Protein AF-A0A7S1C7D0-F1 (afdb_monomer_lite)

Organism: NCBI:txid1486930

Radius of gyration: 30.58 Å; chains: 1; bounding box: 69×60×84 Å

Foldseek 3Di:
DPPDQDPVNVVVVCPDPLNDDDPDDDPVVVVVCVVPRDDDDDDDPVNVVVVVVVVCVVVPCPPVNVVVVVVVVVVLLVVLVVVLVVVLVVLVPDPPDDPVVSVVSSVVSNVVSDDDDQDDAAEDEDPDDPPPPCPPPVCVVVHNYDYAYPVNVVVVVVVVVVVCVVVVVPPDDDDDPDDD

Structure (mmCIF, N/CA/C/O backbone):
data_AF-A0A7S1C7D0-F1
#
_entry.id   AF-A0A7S1C7D0-F1
#
loop_
_atom_site.group_PDB
_atom_site.id
_atom_site.type_symbol
_atom_site.label_atom_id
_atom_site.label_alt_id
_atom_site.label_comp_id
_atom_site.label_asym_id
_atom_site.label_entity_id
_atom_site.label_seq_id
_atom_site.pdbx_PDB_ins_code
_atom_site.Cartn_x
_atom_site.Cartn_y
_atom_site.Cartn_z
_atom_site.occupancy
_atom_site.B_iso_or_equiv
_atom_site.auth_seq_id
_atom_site.auth_comp_id
_atom_site.auth_asym_id
_atom_site.auth_atom_id
_atom_site.pdbx_PDB_model_num
ATOM 1 N N . MET A 1 1 ? 15.103 3.453 -19.744 1.00 50.69 1 MET A N 1
ATOM 2 C CA . MET A 1 1 ? 15.876 2.905 -20.878 1.00 50.69 1 MET A CA 1
ATOM 3 C C . MET A 1 1 ? 17.306 2.748 -20.410 1.00 50.69 1 MET A C 1
ATOM 5 O O . MET A 1 1 ? 17.890 3.733 -19.964 1.00 50.69 1 MET A O 1
ATOM 9 N N . LYS A 1 2 ? 17.837 1.519 -20.418 1.00 56.44 2 LYS A N 1
ATOM 10 C CA . LYS A 1 2 ? 19.250 1.264 -20.110 1.00 56.44 2 LYS A CA 1
ATOM 11 C C . LYS A 1 2 ? 20.093 2.167 -21.012 1.00 56.44 2 LYS A C 1
ATOM 13 O O . LYS A 1 2 ? 19.974 2.086 -22.228 1.00 56.44 2 LYS A O 1
ATOM 18 N N . LYS A 1 3 ? 20.931 3.028 -20.436 1.00 57.62 3 LYS A N 1
ATOM 19 C CA . LYS A 1 3 ? 21.756 4.000 -21.179 1.00 57.62 3 LYS A CA 1
ATOM 20 C C . LYS A 1 3 ? 22.875 3.356 -22.028 1.00 57.62 3 LYS A C 1
ATOM 22 O O . LYS A 1 3 ? 23.773 4.060 -22.467 1.00 57.62 3 LYS A O 1
ATOM 27 N N . HIS A 1 4 ? 22.846 2.037 -22.234 1.00 57.22 4 HIS A N 1
ATOM 28 C CA . HIS A 1 4 ? 23.977 1.255 -22.747 1.00 57.22 4 HIS A CA 1
ATOM 29 C C . HIS A 1 4 ? 23.634 0.298 -23.899 1.00 57.22 4 HIS A C 1
ATOM 31 O O . HIS A 1 4 ? 24.483 -0.499 -24.278 1.00 57.22 4 HIS A O 1
ATOM 37 N N . THR A 1 5 ? 22.430 0.341 -24.475 1.00 68.75 5 THR A N 1
ATOM 38 C CA . THR A 1 5 ? 22.144 -0.446 -25.687 1.00 68.75 5 THR A CA 1
ATOM 39 C C . THR A 1 5 ? 22.441 0.399 -26.918 1.00 68.75 5 THR A C 1
ATOM 41 O O . THR A 1 5 ? 21.743 1.377 -27.184 1.00 68.75 5 THR A O 1
ATOM 44 N N . THR A 1 6 ? 23.497 0.044 -27.647 1.00 86.62 6 THR A N 1
ATOM 45 C CA . THR A 1 6 ? 23.801 0.608 -28.966 1.00 86.62 6 THR A CA 1
ATOM 46 C C . THR A 1 6 ? 22.784 0.107 -29.996 1.00 86.62 6 THR A C 1
ATOM 48 O O . THR A 1 6 ? 22.160 -0.935 -29.797 1.00 86.62 6 THR A O 1
ATOM 51 N N . ALA A 1 7 ? 22.623 0.820 -31.116 1.00 85.44 7 ALA A N 1
ATOM 52 C CA . ALA A 1 7 ? 21.731 0.387 -32.199 1.00 85.44 7 ALA A CA 1
ATOM 53 C C . ALA A 1 7 ? 22.067 -1.034 -32.695 1.00 85.44 7 ALA A C 1
ATOM 55 O O . ALA A 1 7 ? 21.167 -1.843 -32.896 1.00 85.44 7 ALA A O 1
ATOM 56 N N . LYS A 1 8 ? 23.364 -1.370 -32.771 1.00 87.06 8 LYS A N 1
ATOM 57 C CA . LYS A 1 8 ? 23.847 -2.718 -33.107 1.00 87.06 8 LYS A CA 1
ATOM 58 C C . LYS A 1 8 ? 23.373 -3.778 -32.108 1.00 87.06 8 LYS A C 1
ATOM 60 O O . LYS A 1 8 ? 22.844 -4.795 -32.519 1.00 87.06 8 LYS A O 1
ATOM 65 N N . ALA A 1 9 ? 23.448 -3.504 -30.804 1.00 86.44 9 ALA A N 1
ATOM 66 C CA . ALA A 1 9 ? 22.967 -4.442 -29.787 1.00 86.44 9 ALA A CA 1
ATOM 67 C C . ALA A 1 9 ? 21.443 -4.671 -29.848 1.00 86.44 9 ALA A C 1
ATOM 69 O O . ALA A 1 9 ? 20.966 -5.736 -29.465 1.00 86.44 9 ALA A O 1
ATOM 70 N N . LEU A 1 10 ? 20.668 -3.682 -30.313 1.00 85.56 10 LEU A N 1
ATOM 71 C CA . LEU A 1 10 ? 19.232 -3.855 -30.558 1.00 85.56 10 LEU A CA 1
ATOM 72 C C . LEU A 1 10 ? 18.963 -4.711 -31.801 1.00 85.56 10 LEU A C 1
ATOM 74 O O . LEU A 1 10 ? 18.065 -5.547 -31.763 1.00 85.56 10 LEU A O 1
ATOM 78 N N . MET A 1 11 ? 19.748 -4.532 -32.867 1.00 87.56 11 MET A N 1
ATOM 79 C CA . MET A 1 11 ? 19.693 -5.388 -34.056 1.00 87.56 11 MET A CA 1
ATOM 80 C C . MET A 1 11 ? 20.051 -6.835 -33.710 1.00 87.56 11 MET A C 1
ATOM 82 O O . MET A 1 11 ? 19.295 -7.742 -34.034 1.00 87.56 11 MET A O 1
ATOM 86 N N . ASP A 1 12 ? 21.134 -7.058 -32.970 1.00 88.19 12 ASP A N 1
ATOM 87 C CA . ASP A 1 12 ? 21.546 -8.403 -32.557 1.00 88.19 12 ASP A CA 1
ATOM 88 C C . ASP A 1 12 ? 20.468 -9.081 -31.694 1.00 88.19 12 ASP A C 1
ATOM 90 O O . ASP A 1 12 ? 20.170 -10.256 -31.875 1.00 88.19 12 ASP A O 1
ATOM 94 N N . ALA A 1 13 ? 19.807 -8.327 -30.807 1.00 85.38 13 ALA A N 1
ATOM 95 C CA . ALA A 1 13 ? 18.704 -8.835 -29.989 1.00 85.38 13 ALA A CA 1
ATOM 96 C C . ALA A 1 13 ? 17.424 -9.146 -30.789 1.00 85.38 13 ALA A C 1
ATOM 98 O O . ALA A 1 13 ? 16.560 -9.880 -30.294 1.00 85.38 13 ALA A O 1
ATOM 99 N N . SER A 1 14 ? 17.279 -8.585 -31.994 1.00 84.50 14 SER A N 1
ATOM 100 C CA . SER A 1 14 ? 16.152 -8.887 -32.883 1.00 84.50 14 SER A CA 1
ATOM 101 C C . SER A 1 14 ? 16.269 -10.278 -33.512 1.00 84.50 14 SER A C 1
ATOM 103 O O . SER A 1 14 ? 15.247 -10.908 -33.763 1.00 84.50 14 SER A O 1
ATOM 105 N N . TYR A 1 15 ? 17.488 -10.812 -33.648 1.00 86.31 15 TYR A N 1
ATOM 106 C CA . TYR A 1 15 ? 17.719 -12.200 -34.037 1.00 86.31 15 TYR A CA 1
ATOM 107 C C . TYR A 1 15 ? 17.539 -13.116 -32.826 1.00 86.31 15 TYR A C 1
ATOM 109 O O . TYR A 1 15 ? 18.440 -13.311 -32.010 1.00 86.31 15 TYR A O 1
ATOM 117 N N . ASN A 1 16 ? 16.343 -13.673 -32.672 1.00 86.12 16 ASN A N 1
ATOM 118 C CA . ASN A 1 16 ? 16.026 -14.579 -31.579 1.00 86.12 16 ASN A CA 1
ATOM 119 C C . ASN A 1 16 ? 15.033 -15.656 -32.034 1.00 86.12 16 ASN A C 1
ATOM 121 O O . ASN A 1 16 ? 14.407 -15.547 -33.083 1.00 86.12 16 ASN A O 1
ATOM 125 N N . ARG A 1 17 ? 14.861 -16.697 -31.211 1.00 85.56 17 ARG A N 1
ATOM 126 C CA . ARG A 1 17 ? 13.868 -17.762 -31.448 1.00 85.56 17 ARG A CA 1
ATOM 127 C C . ARG A 1 17 ? 12.444 -17.217 -31.636 1.00 85.56 17 ARG A C 1
ATOM 129 O O . ARG A 1 17 ? 11.624 -17.901 -32.226 1.00 85.56 17 ARG A O 1
ATOM 136 N N . TYR A 1 18 ? 12.157 -16.031 -31.103 1.00 83.44 18 TYR A N 1
ATOM 137 C CA . TYR A 1 18 ? 10.842 -15.399 -31.114 1.00 83.44 18 TYR A CA 1
ATOM 138 C C . TYR A 1 18 ? 10.587 -14.493 -32.334 1.00 83.44 18 TYR A C 1
ATOM 140 O O . TYR A 1 18 ? 9.592 -13.776 -32.348 1.00 83.44 18 TYR A O 1
ATOM 148 N N . ALA A 1 19 ? 11.474 -14.499 -33.335 1.00 79.38 19 ALA A N 1
ATOM 149 C CA . ALA A 1 19 ? 11.414 -13.636 -34.513 1.00 79.38 19 ALA A CA 1
ATOM 150 C C . ALA A 1 19 ? 10.832 -14.365 -35.741 1.00 79.38 19 ALA A C 1
ATOM 152 O O . ALA A 1 19 ? 11.512 -14.511 -36.756 1.00 79.38 19 ALA A O 1
ATOM 153 N N . PHE A 1 20 ? 9.587 -14.843 -35.639 1.00 74.25 20 PHE A N 1
ATOM 154 C CA . PHE A 1 20 ? 8.833 -15.370 -36.783 1.00 74.25 20 PHE A CA 1
ATOM 155 C C . PHE A 1 20 ? 8.007 -14.252 -37.430 1.00 74.25 20 PHE A C 1
ATOM 157 O O . PHE A 1 20 ? 7.325 -13.505 -36.732 1.00 74.25 20 PHE A O 1
ATOM 164 N N . ASN A 1 21 ? 8.094 -14.133 -38.757 1.00 71.00 21 ASN A N 1
ATOM 165 C CA . ASN A 1 21 ? 7.403 -13.120 -39.562 1.00 71.00 21 ASN A CA 1
ATOM 166 C C . ASN A 1 21 ? 6.541 -13.802 -40.637 1.00 71.00 21 ASN A C 1
ATOM 168 O O . ASN A 1 21 ? 6.628 -13.451 -41.812 1.00 71.00 21 ASN A O 1
ATOM 172 N N . ASP A 1 22 ? 5.778 -14.828 -40.257 1.00 81.38 22 ASP A N 1
ATOM 173 C CA . ASP A 1 22 ? 4.893 -15.499 -41.205 1.00 81.38 22 ASP A CA 1
ATOM 174 C C . ASP A 1 22 ? 3.628 -14.645 -41.418 1.00 81.38 22 ASP A C 1
ATOM 176 O O . ASP A 1 22 ? 2.955 -14.241 -40.465 1.00 81.38 22 ASP A O 1
ATOM 180 N N . ASP A 1 23 ? 3.304 -14.363 -42.680 1.00 80.12 23 ASP A N 1
ATOM 181 C CA . ASP A 1 23 ? 2.126 -13.584 -43.069 1.00 80.12 23 ASP A CA 1
ATOM 182 C C . ASP A 1 23 ? 0.928 -14.507 -43.390 1.00 80.12 23 ASP A C 1
ATOM 184 O O . ASP A 1 23 ? 1.094 -15.643 -43.831 1.00 80.12 23 ASP A O 1
ATOM 188 N N . ASN A 1 24 ? -0.304 -14.006 -43.213 1.00 84.69 24 ASN A N 1
ATOM 189 C CA . ASN A 1 24 ? -1.580 -14.696 -43.511 1.00 84.69 24 ASN A CA 1
ATOM 190 C C . ASN A 1 24 ? -1.955 -15.909 -42.628 1.00 84.69 24 ASN A C 1
ATOM 192 O O . ASN A 1 24 ? -2.527 -16.887 -43.113 1.00 84.69 24 ASN A O 1
ATOM 196 N N . LEU A 1 25 ? -1.716 -15.838 -41.315 1.00 87.31 25 LEU A N 1
ATOM 197 C CA . LEU A 1 25 ? -2.145 -16.883 -40.377 1.00 87.31 25 LEU A CA 1
ATOM 198 C C . LEU A 1 25 ? -3.564 -16.650 -39.837 1.00 87.31 25 LEU A C 1
ATOM 200 O O . LEU A 1 25 ? -3.995 -15.503 -39.677 1.00 87.31 25 LEU A O 1
ATOM 204 N N . PRO A 1 26 ? -4.301 -17.722 -39.489 1.00 93.69 26 PRO A N 1
ATOM 205 C CA . PRO A 1 26 ? -5.580 -17.595 -38.807 1.00 93.69 26 PRO A CA 1
ATOM 206 C C . PRO A 1 26 ? -5.459 -16.811 -37.495 1.00 93.69 26 PRO A C 1
ATOM 208 O O . PRO A 1 26 ? -4.545 -17.028 -36.700 1.00 93.69 26 PRO A O 1
ATOM 211 N N . ARG A 1 27 ? -6.447 -15.955 -37.213 1.00 90.06 27 ARG A N 1
ATOM 212 C CA . ARG A 1 27 ? -6.462 -15.104 -36.011 1.00 90.06 27 ARG A CA 1
ATOM 213 C C . ARG A 1 27 ? -6.304 -15.885 -34.702 1.00 90.06 27 ARG A C 1
ATOM 215 O O . ARG A 1 27 ? -5.629 -15.420 -33.793 1.00 90.06 27 ARG A O 1
ATOM 222 N N . TRP A 1 28 ? -6.912 -17.069 -34.608 1.00 92.50 28 TRP A N 1
ATOM 223 C CA . TRP A 1 28 ? -6.816 -17.905 -33.408 1.00 92.50 28 TRP A CA 1
ATOM 224 C C . TRP A 1 28 ? -5.380 -18.379 -33.143 1.00 92.50 28 TRP A C 1
ATOM 226 O O . TRP A 1 28 ? -4.992 -18.492 -31.984 1.00 92.50 28 TRP A O 1
ATOM 236 N N . PHE A 1 29 ? -4.595 -18.613 -34.199 1.00 89.56 29 PHE A N 1
ATOM 237 C CA . PHE A 1 29 ? -3.198 -19.019 -34.095 1.00 89.56 29 PHE A CA 1
ATOM 238 C C . PHE A 1 29 ? -2.325 -17.835 -33.671 1.00 89.56 29 PHE A C 1
ATOM 240 O O . PHE A 1 29 ? -1.534 -17.960 -32.744 1.00 89.56 29 PHE A O 1
ATOM 247 N N . GLN A 1 30 ? -2.545 -16.655 -34.260 1.00 88.81 30 GLN A N 1
ATOM 248 C CA . GLN A 1 30 ? -1.835 -15.430 -33.872 1.00 88.81 30 GLN A CA 1
ATOM 249 C C . GLN A 1 30 ? -2.100 -15.037 -32.410 1.00 88.81 30 GLN A C 1
ATOM 251 O O . GLN A 1 30 ? -1.178 -14.656 -31.691 1.00 88.81 30 GLN A O 1
ATOM 256 N N . ASP A 1 31 ? -3.352 -15.136 -31.950 1.00 89.44 31 ASP A N 1
ATOM 257 C CA . ASP A 1 31 ? -3.718 -14.831 -30.563 1.00 89.44 31 ASP A CA 1
ATOM 258 C C . ASP A 1 31 ? -3.047 -15.798 -29.569 1.00 89.44 31 ASP A C 1
ATOM 260 O O . ASP A 1 31 ? -2.684 -15.391 -28.460 1.00 89.44 31 ASP A O 1
ATOM 264 N N . ASP A 1 32 ? -2.890 -17.070 -29.947 1.00 91.06 32 ASP A N 1
ATOM 265 C CA . ASP A 1 32 ? -2.225 -18.086 -29.128 1.00 91.06 32 ASP A CA 1
ATOM 266 C C . ASP A 1 32 ? -0.698 -17.911 -29.123 1.00 91.06 32 ASP A C 1
ATOM 268 O O . ASP A 1 32 ? -0.065 -17.905 -28.062 1.00 91.06 32 ASP A O 1
ATOM 272 N N . GLU A 1 33 ? -0.113 -17.648 -30.290 1.00 87.75 33 GLU A N 1
ATOM 273 C CA . GLU A 1 33 ? 1.310 -17.365 -30.456 1.00 87.75 33 GLU A CA 1
ATOM 274 C C . GLU A 1 33 ? 1.720 -16.108 -29.675 1.00 87.75 33 GLU A C 1
ATOM 276 O O . GLU A 1 33 ? 2.662 -16.145 -28.883 1.00 87.75 33 GLU A O 1
ATOM 281 N N . GLN A 1 34 ? 0.958 -15.013 -29.761 1.00 86.75 34 GLN A N 1
ATOM 282 C CA . GLN A 1 34 ? 1.251 -13.786 -29.009 1.00 86.75 34 GLN A CA 1
ATOM 283 C C . GLN A 1 34 ? 1.248 -13.981 -27.487 1.00 86.75 34 GLN A C 1
ATOM 285 O O . GLN A 1 34 ? 1.896 -13.216 -26.767 1.00 86.75 34 GLN A O 1
ATOM 290 N N . ARG A 1 35 ? 0.514 -14.963 -26.957 1.00 88.50 35 ARG A N 1
ATOM 291 C CA . ARG A 1 35 ? 0.477 -15.232 -25.511 1.00 88.50 35 ARG A CA 1
ATOM 292 C C . ARG A 1 35 ? 1.691 -16.024 -25.052 1.00 88.50 35 ARG A C 1
ATOM 294 O O . ARG A 1 35 ? 2.262 -15.699 -24.010 1.00 88.50 35 ARG A O 1
ATOM 301 N N . HIS A 1 36 ? 2.072 -17.041 -25.816 1.00 87.50 36 HIS A N 1
ATOM 302 C CA . HIS A 1 36 ? 3.071 -18.027 -25.403 1.00 87.50 36 HIS A CA 1
ATOM 303 C C . HIS A 1 36 ? 4.472 -17.731 -25.945 1.00 87.50 36 HIS A C 1
ATOM 305 O O . HIS A 1 36 ? 5.469 -18.166 -25.367 1.00 87.50 36 HIS A O 1
ATOM 311 N N . PHE A 1 37 ? 4.569 -16.950 -27.016 1.00 87.19 37 PHE A N 1
ATOM 312 C CA . PHE A 1 37 ? 5.790 -16.765 -27.785 1.00 87.19 37 PHE A CA 1
ATOM 313 C C . PHE A 1 37 ? 6.436 -15.396 -27.538 1.00 87.19 37 PHE A C 1
ATOM 315 O O . PHE A 1 37 ? 6.646 -14.594 -28.443 1.00 87.19 37 PHE A O 1
ATOM 322 N N . ARG A 1 38 ? 6.747 -15.098 -26.265 1.00 85.06 38 ARG A N 1
ATOM 323 C CA . ARG A 1 38 ? 7.382 -13.828 -25.868 1.00 85.06 38 ARG A CA 1
ATOM 324 C C . ARG A 1 38 ? 8.620 -14.045 -24.997 1.00 85.06 38 ARG A C 1
ATOM 326 O O . ARG A 1 38 ? 8.533 -14.744 -23.984 1.00 85.06 38 ARG A O 1
ATOM 333 N N . PRO A 1 39 ? 9.751 -13.382 -25.303 1.00 86.06 39 PRO A N 1
ATOM 334 C CA . PRO A 1 39 ? 10.921 -13.434 -24.440 1.00 86.06 39 PRO A CA 1
ATOM 335 C C . PRO A 1 39 ? 10.640 -12.738 -23.101 1.00 86.06 39 PRO A C 1
ATOM 337 O O . PRO A 1 39 ? 10.127 -11.618 -23.052 1.00 86.06 39 PRO A O 1
ATOM 340 N N . GLN A 1 40 ? 11.020 -13.380 -21.995 1.00 84.12 40 GLN A N 1
ATOM 341 C CA . GLN A 1 40 ? 10.970 -12.775 -20.663 1.00 84.12 40 GLN A CA 1
ATOM 342 C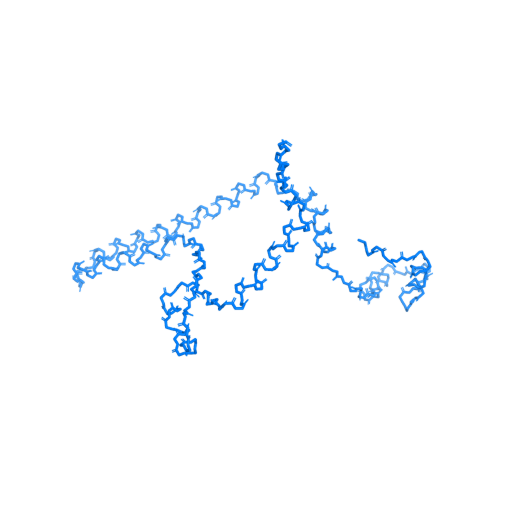 C . GLN A 1 40 ? 12.212 -11.903 -20.449 1.00 84.12 40 GLN A C 1
ATOM 344 O O . GLN A 1 40 ? 13.257 -12.377 -20.005 1.00 84.12 40 GLN A O 1
ATOM 349 N N . LEU A 1 41 ? 12.118 -10.615 -20.785 1.00 83.81 41 LEU A N 1
ATOM 350 C CA . LEU A 1 41 ? 13.227 -9.688 -20.559 1.00 83.81 41 LEU A CA 1
ATOM 351 C C . LEU A 1 41 ? 13.375 -9.354 -19.062 1.00 83.81 41 LEU A C 1
ATOM 353 O O . LEU A 1 41 ? 12.371 -9.137 -18.379 1.00 83.81 41 LEU A O 1
ATOM 357 N N . PRO A 1 42 ? 14.609 -9.236 -18.536 1.00 85.94 42 PRO A N 1
ATOM 358 C CA . PRO A 1 42 ? 14.832 -8.807 -17.161 1.00 85.94 42 PRO A CA 1
ATOM 359 C C . PRO A 1 42 ? 14.414 -7.339 -16.986 1.00 85.94 42 PRO A C 1
ATOM 361 O O . PRO A 1 42 ? 15.049 -6.431 -17.531 1.00 85.94 42 PRO A O 1
ATOM 364 N N . ILE A 1 43 ? 13.353 -7.121 -16.206 1.00 84.62 43 ILE A N 1
ATOM 365 C CA . ILE A 1 43 ? 12.718 -5.814 -15.984 1.00 84.62 43 ILE A CA 1
ATOM 366 C C . ILE A 1 43 ? 13.196 -5.205 -14.664 1.00 84.62 43 ILE A C 1
ATOM 368 O O . ILE A 1 43 ? 13.220 -5.875 -13.628 1.00 84.62 43 ILE A O 1
ATOM 372 N N . THR A 1 44 ? 13.527 -3.914 -14.660 1.00 89.38 44 THR A N 1
ATOM 373 C CA . THR A 1 44 ? 13.871 -3.208 -13.418 1.00 89.38 44 THR A CA 1
ATOM 374 C C . THR A 1 44 ? 12.631 -2.660 -12.707 1.00 89.38 44 THR A C 1
ATOM 376 O O . THR A 1 44 ? 11.602 -2.357 -13.317 1.00 89.38 44 THR A O 1
ATOM 379 N N . LYS A 1 45 ? 12.722 -2.480 -11.381 1.00 88.81 45 LYS A N 1
ATOM 380 C CA . LYS A 1 45 ? 11.630 -1.888 -10.584 1.00 88.81 45 LYS A CA 1
ATOM 381 C C . LYS A 1 45 ? 11.283 -0.468 -11.043 1.00 88.81 45 LYS A C 1
ATOM 383 O O . LYS A 1 45 ? 10.114 -0.095 -11.000 1.00 88.81 45 LYS A O 1
ATOM 388 N N . GLU A 1 46 ? 12.280 0.294 -11.480 1.00 88.25 46 GLU A N 1
ATOM 389 C CA . GLU A 1 46 ? 12.124 1.669 -11.964 1.00 88.25 46 GLU A CA 1
ATOM 390 C C . GLU A 1 46 ? 11.344 1.715 -13.283 1.00 88.25 46 GLU A C 1
ATOM 392 O O . GLU A 1 46 ? 10.422 2.512 -13.427 1.00 88.25 46 GLU A O 1
ATOM 397 N N . GLU A 1 47 ? 11.630 0.805 -14.218 1.00 86.75 47 GLU A N 1
ATOM 398 C CA . GLU A 1 47 ? 10.895 0.701 -15.485 1.00 86.75 47 GLU A CA 1
ATOM 399 C C . GLU A 1 47 ? 9.430 0.320 -15.260 1.00 86.75 47 GLU A C 1
ATOM 401 O O . GLU A 1 47 ? 8.534 0.926 -15.849 1.00 86.75 47 GLU A O 1
ATOM 406 N N . VAL A 1 48 ? 9.162 -0.623 -14.350 1.00 90.44 48 VAL A N 1
ATOM 407 C CA . VAL A 1 48 ? 7.788 -0.994 -13.976 1.00 90.44 48 VAL A CA 1
ATOM 408 C C . VAL A 1 48 ? 7.045 0.186 -13.348 1.00 90.44 48 VAL A C 1
ATOM 410 O O . VAL A 1 48 ? 5.854 0.367 -13.602 1.00 90.44 48 VAL A O 1
ATOM 413 N N . GLN A 1 49 ? 7.719 0.992 -12.525 1.00 90.06 49 GLN A N 1
ATOM 414 C CA . GLN A 1 49 ? 7.129 2.205 -11.958 1.00 90.06 49 GLN A CA 1
ATOM 415 C C . GLN A 1 49 ? 6.818 3.229 -13.049 1.00 90.06 49 GLN A C 1
ATOM 417 O O . GLN A 1 49 ? 5.678 3.666 -13.122 1.00 90.06 49 GLN A O 1
ATOM 422 N N . ALA A 1 50 ? 7.753 3.501 -13.961 1.00 88.56 50 ALA A N 1
ATOM 423 C CA . ALA A 1 50 ? 7.538 4.425 -15.074 1.00 88.56 50 ALA A CA 1
ATOM 424 C C . ALA A 1 50 ? 6.395 3.986 -16.009 1.00 88.56 50 ALA A C 1
ATOM 426 O O . ALA A 1 50 ? 5.635 4.815 -16.504 1.00 88.56 50 ALA A O 1
ATOM 427 N N . ILE A 1 51 ? 6.241 2.680 -16.255 1.00 87.94 51 ILE A N 1
ATOM 428 C CA . ILE A 1 51 ? 5.092 2.139 -17.000 1.00 87.94 51 ILE A CA 1
ATOM 429 C C . ILE A 1 51 ? 3.797 2.393 -16.225 1.00 87.94 51 ILE A C 1
ATOM 431 O O . ILE A 1 51 ? 2.838 2.918 -16.782 1.00 87.94 51 ILE A O 1
ATOM 435 N N . LYS A 1 52 ? 3.768 2.067 -14.928 1.00 88.25 52 LYS A N 1
ATOM 436 C CA . LYS A 1 52 ? 2.595 2.309 -14.077 1.00 88.25 52 LYS A CA 1
ATOM 437 C C . LYS A 1 52 ? 2.235 3.788 -14.009 1.00 88.25 52 LYS A C 1
ATOM 439 O O . LYS A 1 52 ? 1.052 4.096 -13.999 1.00 88.25 52 LYS A O 1
ATOM 444 N N . ASP A 1 53 ? 3.219 4.675 -13.953 1.00 87.62 53 ASP A N 1
ATOM 445 C CA . ASP A 1 53 ? 3.010 6.119 -13.871 1.00 87.62 53 ASP A CA 1
ATOM 446 C C . ASP A 1 53 ? 2.374 6.658 -15.158 1.00 87.62 53 ASP A C 1
ATOM 448 O O . ASP A 1 53 ? 1.372 7.358 -15.071 1.00 87.62 53 ASP A O 1
ATOM 452 N N . ARG A 1 54 ? 2.813 6.194 -16.337 1.00 86.12 54 ARG A N 1
ATOM 453 C CA . ARG A 1 54 ? 2.157 6.517 -17.620 1.00 86.12 54 ARG A CA 1
ATOM 454 C C . ARG A 1 54 ? 0.669 6.156 -17.644 1.00 86.12 54 ARG A C 1
ATOM 456 O O . ARG A 1 54 ? -0.148 6.914 -18.151 1.00 86.12 54 ARG A O 1
ATOM 463 N N . PHE A 1 55 ? 0.299 5.015 -17.063 1.00 82.38 55 PHE A N 1
ATOM 464 C CA . PHE A 1 55 ? -1.108 4.611 -16.968 1.00 82.38 55 PHE A CA 1
ATOM 465 C C . PHE A 1 55 ? -1.869 5.299 -15.827 1.00 82.38 55 PHE A C 1
ATOM 467 O O . PHE A 1 55 ? -3.096 5.365 -15.867 1.00 82.38 55 PHE A O 1
ATOM 474 N N . ARG A 1 56 ? -1.183 5.811 -14.798 1.00 78.81 56 ARG A N 1
ATOM 475 C CA . ARG A 1 56 ? -1.830 6.525 -13.685 1.00 78.81 56 ARG A CA 1
ATOM 476 C C . ARG A 1 56 ? -2.422 7.854 -14.115 1.00 78.81 56 ARG A C 1
ATOM 478 O O . ARG A 1 56 ? -3.439 8.224 -13.540 1.00 78.81 56 ARG A O 1
ATOM 485 N N . ASP A 1 57 ? -1.818 8.526 -15.086 1.00 68.38 57 ASP A N 1
ATOM 486 C CA . ASP A 1 57 ? -2.329 9.799 -15.600 1.00 68.38 57 ASP A CA 1
ATOM 487 C C . ASP A 1 57 ? -3.646 9.589 -16.361 1.00 68.38 57 ASP A C 1
ATOM 489 O O . ASP A 1 57 ? -4.596 10.347 -16.190 1.00 68.38 57 ASP A O 1
ATOM 493 N N . ILE A 1 58 ? -3.747 8.479 -17.099 1.00 69.88 58 ILE A N 1
ATOM 494 C CA . ILE A 1 58 ? -4.968 8.063 -17.806 1.00 69.88 58 ILE A CA 1
ATOM 495 C C . ILE A 1 58 ? -6.050 7.606 -16.813 1.00 69.88 58 ILE A C 1
ATOM 497 O O . ILE A 1 58 ? -7.228 7.911 -16.975 1.00 69.88 58 ILE A O 1
ATOM 501 N N . VAL A 1 59 ? -5.655 6.897 -15.751 1.00 65.19 59 VAL A N 1
ATOM 502 C CA . VAL A 1 59 ? -6.553 6.369 -14.704 1.00 65.19 59 VAL A CA 1
ATOM 503 C C . VAL A 1 59 ? -6.593 7.303 -13.486 1.00 65.19 59 VAL A C 1
ATOM 505 O O . VAL A 1 59 ? -6.813 6.858 -12.354 1.00 65.19 59 VAL A O 1
ATOM 508 N N . ALA A 1 60 ? -6.340 8.603 -13.681 1.00 72.50 60 ALA A N 1
ATOM 509 C CA . ALA A 1 60 ? -6.294 9.571 -12.593 1.00 72.50 60 ALA A CA 1
ATOM 510 C C . ALA A 1 60 ? -7.531 9.398 -11.706 1.00 72.50 60 ALA A C 1
ATOM 512 O O . ALA A 1 60 ? -8.660 9.352 -12.190 1.00 72.50 60 ALA A O 1
ATOM 513 N N . ARG A 1 61 ? -7.312 9.209 -10.397 1.00 72.00 61 ARG A N 1
ATOM 514 C CA . ARG A 1 61 ? -8.384 8.868 -9.452 1.00 72.00 61 ARG A CA 1
ATOM 515 C C . ARG A 1 61 ? -9.465 9.949 -9.542 1.00 72.00 61 ARG A C 1
ATOM 517 O O . ARG A 1 61 ? -9.210 11.050 -9.048 1.00 72.00 61 ARG A O 1
ATOM 524 N N . PRO A 1 62 ? -10.657 9.667 -10.096 1.00 84.19 62 PRO A N 1
ATOM 525 C CA . PRO A 1 62 ? -11.674 10.696 -10.213 1.00 84.19 62 PRO A CA 1
ATOM 526 C C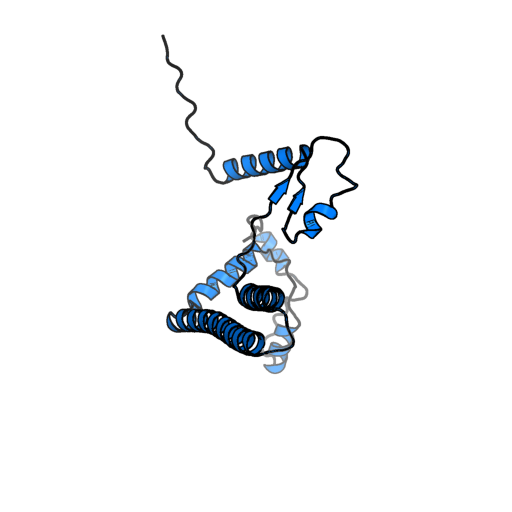 . PRO A 1 62 ? -12.047 11.166 -8.807 1.00 84.19 62 PRO A C 1
ATOM 528 O O . PRO A 1 62 ? -12.079 10.362 -7.865 1.00 84.19 62 PRO A O 1
ATOM 531 N N . ILE A 1 63 ? -12.317 12.466 -8.658 1.00 79.56 63 ILE A N 1
ATOM 532 C CA . ILE A 1 63 ? -12.587 13.121 -7.363 1.00 79.56 63 ILE A CA 1
ATOM 533 C C . ILE A 1 63 ? -13.635 12.327 -6.566 1.00 79.56 63 ILE A C 1
ATOM 535 O O . ILE A 1 63 ? -13.456 12.069 -5.372 1.00 79.56 63 ILE A O 1
ATOM 539 N N . HIS A 1 64 ? -14.655 11.818 -7.262 1.00 86.44 64 HIS A N 1
ATOM 540 C CA . HIS A 1 64 ? -15.680 10.931 -6.721 1.00 86.44 64 HIS A CA 1
ATOM 541 C C . HIS A 1 64 ? -15.110 9.672 -6.036 1.00 86.44 64 HIS A C 1
ATOM 543 O O . HIS A 1 64 ? -15.442 9.391 -4.886 1.00 86.44 64 HIS A O 1
ATOM 549 N N . LYS A 1 65 ? -14.196 8.930 -6.676 1.00 89.75 65 LYS A N 1
ATOM 550 C CA . LYS A 1 65 ? -13.608 7.705 -6.097 1.00 89.75 65 LYS A CA 1
ATOM 551 C C . LYS A 1 65 ? -12.690 7.999 -4.913 1.00 89.75 65 LYS A C 1
ATOM 553 O O . LYS A 1 65 ? -12.594 7.186 -3.990 1.00 89.75 65 LYS A O 1
ATOM 558 N N . VAL A 1 66 ? -12.043 9.165 -4.892 1.00 88.69 66 VAL A N 1
ATOM 559 C CA . VAL A 1 66 ? -11.270 9.615 -3.725 1.00 88.69 66 VAL A CA 1
ATOM 560 C C . VAL A 1 66 ? -12.198 9.927 -2.551 1.00 88.69 66 VAL A C 1
ATOM 562 O O . VAL A 1 66 ? -11.920 9.494 -1.428 1.00 88.69 66 VAL A O 1
ATOM 565 N N . ALA A 1 67 ? -13.305 10.630 -2.801 1.00 91.56 67 ALA A N 1
ATOM 566 C CA . ALA A 1 67 ? -14.323 10.922 -1.795 1.00 91.56 67 ALA A CA 1
ATOM 567 C C . ALA A 1 67 ? -14.957 9.633 -1.251 1.00 91.56 67 ALA A C 1
ATOM 569 O O . ALA A 1 67 ? -14.989 9.428 -0.038 1.00 91.56 67 ALA A O 1
ATOM 570 N N . GLU A 1 68 ? -15.332 8.705 -2.131 1.00 93.44 68 GLU A N 1
ATOM 571 C CA . GLU A 1 68 ? -15.891 7.400 -1.775 1.00 93.44 68 GLU A CA 1
ATOM 572 C C . GLU A 1 68 ? -14.909 6.579 -0.917 1.00 93.44 68 GLU A C 1
ATOM 574 O O . GLU A 1 68 ? -15.277 5.996 0.104 1.00 93.44 68 GLU A O 1
ATOM 579 N N . ALA A 1 69 ? -13.617 6.572 -1.266 1.00 93.31 69 ALA A N 1
ATOM 580 C CA . ALA A 1 69 ? -12.589 5.902 -0.472 1.00 93.31 69 ALA A CA 1
ATOM 581 C C . ALA A 1 69 ? -12.391 6.550 0.911 1.00 93.31 69 ALA A C 1
ATOM 583 O O . ALA A 1 69 ? -12.188 5.839 1.903 1.00 93.31 69 ALA A O 1
ATOM 584 N N . ARG A 1 70 ? -12.458 7.886 1.005 1.00 93.19 70 ARG A N 1
ATOM 585 C CA . ARG A 1 70 ? -12.418 8.612 2.286 1.00 93.19 70 ARG A CA 1
ATOM 586 C C . ARG A 1 70 ? -13.647 8.290 3.139 1.00 93.19 70 ARG A C 1
ATOM 588 O O . ARG A 1 70 ? -13.474 7.962 4.311 1.00 93.19 70 ARG A O 1
ATOM 595 N N . ALA A 1 71 ? -14.842 8.293 2.552 1.00 95.44 71 ALA A N 1
ATOM 596 C CA . ALA A 1 71 ? -16.089 7.933 3.223 1.00 95.44 71 ALA A CA 1
ATOM 597 C C . ALA A 1 71 ? -16.057 6.485 3.737 1.00 95.44 71 ALA A C 1
ATOM 599 O O . ALA A 1 71 ? -16.321 6.243 4.911 1.00 95.44 71 ALA A O 1
ATOM 600 N N . ARG A 1 72 ? -15.600 5.521 2.923 1.00 95.50 72 ARG A N 1
ATOM 601 C CA . ARG A 1 72 ? -15.407 4.124 3.362 1.00 95.50 72 ARG A CA 1
ATOM 602 C C . ARG A 1 72 ? -14.446 4.005 4.544 1.00 95.50 72 ARG A C 1
ATOM 604 O O . ARG A 1 72 ? -14.679 3.199 5.443 1.00 95.50 72 ARG A O 1
ATOM 611 N N . LYS A 1 73 ? -13.353 4.777 4.553 1.00 92.94 73 LYS A N 1
ATOM 612 C CA . LYS A 1 73 ? -12.411 4.792 5.684 1.00 92.94 73 LYS A CA 1
ATOM 613 C C . LYS A 1 73 ? -13.045 5.376 6.948 1.00 92.94 73 LYS A C 1
ATOM 615 O O . LYS A 1 73 ? -12.848 4.785 8.004 1.00 92.94 73 LYS A O 1
ATOM 620 N N . ARG A 1 74 ? -13.804 6.473 6.840 1.00 93.69 74 ARG A N 1
ATOM 621 C CA . ARG A 1 74 ? -14.542 7.077 7.965 1.00 93.69 74 ARG A CA 1
ATOM 622 C C . ARG A 1 74 ? -15.579 6.111 8.532 1.00 93.69 74 ARG A C 1
ATOM 624 O O . ARG A 1 74 ? -15.475 5.755 9.701 1.00 93.69 74 ARG A O 1
ATOM 631 N N . ARG A 1 75 ? -16.421 5.537 7.666 1.00 95.00 75 ARG A N 1
ATOM 632 C CA . ARG A 1 75 ? -17.432 4.540 8.041 1.00 95.00 75 ARG A CA 1
ATOM 633 C C . ARG A 1 75 ? -16.831 3.372 8.818 1.00 95.00 75 ARG A C 1
ATOM 635 O O . ARG A 1 75 ? -17.353 2.997 9.853 1.00 95.00 75 ARG A O 1
ATOM 642 N N . ARG A 1 76 ? -15.697 2.813 8.374 1.00 92.88 76 ARG A N 1
ATOM 643 C CA . ARG A 1 76 ? -15.022 1.712 9.096 1.00 92.88 76 ARG A CA 1
ATOM 644 C C . ARG A 1 76 ? -14.597 2.095 10.517 1.00 92.88 76 ARG A C 1
ATOM 646 O O . ARG A 1 76 ? -14.584 1.230 11.391 1.00 92.88 76 ARG A O 1
ATOM 653 N N . VAL A 1 77 ? -14.194 3.346 10.739 1.00 91.50 77 VAL A N 1
ATOM 654 C CA . VAL A 1 77 ? -13.816 3.848 12.068 1.00 91.50 77 VAL A CA 1
ATOM 655 C C . VAL A 1 77 ? -15.066 4.064 12.919 1.00 91.50 77 VAL A C 1
ATOM 657 O O . VAL A 1 77 ? -15.119 3.562 14.038 1.00 91.50 77 VAL A O 1
ATOM 660 N N . GLU A 1 78 ? -16.090 4.711 12.368 1.00 93.38 78 GLU A N 1
ATOM 661 C CA . GLU A 1 78 ? -17.379 4.949 13.032 1.00 93.38 78 GLU A CA 1
ATOM 662 C C . GLU A 1 78 ? -18.037 3.635 13.465 1.00 93.38 78 GLU A C 1
ATOM 664 O O . GLU A 1 78 ? -18.300 3.452 14.649 1.00 93.38 78 GLU A O 1
ATOM 669 N N . THR A 1 79 ? -18.142 2.648 12.569 1.00 94.62 79 THR A N 1
ATOM 670 C CA . THR A 1 79 ? -18.726 1.334 12.891 1.00 94.62 79 THR A CA 1
ATOM 671 C C . THR A 1 79 ? -17.971 0.609 14.007 1.00 94.62 79 THR A C 1
ATOM 673 O O . THR A 1 79 ? -18.562 -0.112 14.808 1.00 94.62 79 THR A O 1
ATOM 676 N N . ARG A 1 80 ? -16.642 0.786 14.089 1.00 92.81 80 ARG A N 1
ATOM 677 C CA . ARG A 1 80 ? -15.832 0.197 15.170 1.00 92.81 80 ARG A CA 1
ATOM 678 C C . ARG A 1 80 ? -16.085 0.900 16.498 1.00 92.81 80 ARG A C 1
ATOM 680 O O . ARG A 1 80 ? -16.167 0.228 17.523 1.00 92.81 80 ARG A O 1
ATOM 687 N N . MET A 1 81 ? -16.215 2.225 16.478 1.00 91.75 81 MET A N 1
ATOM 688 C CA . MET A 1 81 ? -16.532 3.017 17.665 1.00 91.75 81 MET A CA 1
ATOM 689 C C . MET A 1 81 ? -17.948 2.734 18.164 1.00 91.75 81 MET A C 1
ATOM 691 O O . MET A 1 81 ? -18.132 2.541 19.358 1.00 91.75 81 MET A O 1
ATOM 695 N N . GLU A 1 82 ? -18.934 2.626 17.274 1.00 94.81 82 GLU A N 1
ATOM 696 C CA . GLU A 1 82 ? -20.301 2.217 17.617 1.00 94.81 82 GLU A CA 1
ATOM 697 C C . GLU A 1 82 ? -20.336 0.823 18.243 1.00 94.81 82 GLU A C 1
ATOM 699 O O . GLU A 1 82 ? -20.963 0.627 19.282 1.00 94.81 82 GLU A O 1
ATOM 704 N N . ALA A 1 83 ? -19.606 -0.141 17.673 1.00 94.81 83 ALA A N 1
ATOM 705 C CA . ALA A 1 83 ? -19.488 -1.472 18.258 1.00 94.81 83 ALA A CA 1
ATOM 706 C C . ALA A 1 83 ? -18.828 -1.442 19.649 1.00 94.81 83 ALA A C 1
ATOM 708 O O . ALA A 1 83 ? -19.223 -2.205 20.529 1.00 94.81 83 ALA A O 1
ATOM 709 N N . ALA A 1 84 ? -17.841 -0.569 19.875 1.00 94.25 84 ALA A N 1
ATOM 710 C CA . ALA A 1 84 ? -17.249 -0.382 21.199 1.00 94.25 84 ALA A CA 1
ATOM 711 C C . ALA A 1 84 ? -18.215 0.282 22.187 1.00 94.25 84 ALA A C 1
ATOM 713 O O . ALA A 1 84 ? -18.285 -0.176 23.322 1.00 94.25 84 ALA A O 1
ATOM 714 N N . LYS A 1 85 ? -18.995 1.283 21.758 1.00 94.25 85 LYS A N 1
ATOM 715 C CA . LYS A 1 85 ? -20.049 1.902 22.577 1.00 94.25 85 LYS A CA 1
ATOM 716 C C . LYS A 1 85 ? -21.088 0.866 23.006 1.00 94.25 85 LYS A C 1
ATOM 718 O O . LYS A 1 85 ? -21.334 0.732 24.195 1.00 94.25 85 LYS A O 1
ATOM 723 N N . LYS A 1 86 ? -21.600 0.060 22.066 1.00 95.62 86 LYS A N 1
ATOM 724 C CA . LYS A 1 86 ? -22.544 -1.039 22.354 1.00 95.62 86 LYS A CA 1
ATOM 725 C C . LYS A 1 86 ? -21.963 -2.070 23.328 1.00 95.62 86 LYS A C 1
ATOM 727 O O . LYS A 1 86 ? -22.652 -2.554 24.213 1.00 95.62 86 LYS A O 1
ATOM 732 N N . LYS A 1 87 ? -20.677 -2.408 23.200 1.00 93.31 87 LYS A N 1
ATOM 733 C CA . LYS A 1 87 ? -20.010 -3.301 24.163 1.00 93.31 87 LYS A CA 1
ATOM 734 C C . LYS A 1 87 ? -19.845 -2.649 25.533 1.00 93.31 87 LYS A C 1
ATOM 736 O O . LYS A 1 87 ? -19.997 -3.330 26.536 1.00 93.31 87 LYS A O 1
ATOM 741 N N . ALA A 1 88 ? -19.542 -1.354 25.580 1.00 92.75 88 ALA A N 1
ATOM 742 C CA . ALA A 1 88 ? -19.414 -0.617 26.829 1.00 92.75 88 ALA A CA 1
ATOM 743 C C . ALA A 1 88 ? -20.750 -0.529 27.580 1.00 92.75 88 ALA A C 1
ATOM 745 O O . ALA A 1 88 ? -20.755 -0.722 28.790 1.00 92.75 88 ALA A O 1
ATOM 746 N N . THR A 1 89 ? -21.870 -0.315 26.878 1.00 93.69 89 THR A N 1
ATOM 747 C CA . THR A 1 89 ? -23.206 -0.306 27.500 1.00 93.69 89 THR A CA 1
ATOM 748 C C . THR A 1 89 ? -23.576 -1.675 28.063 1.00 93.69 89 THR A C 1
ATOM 750 O O . THR A 1 89 ? -24.046 -1.753 29.190 1.00 93.69 89 THR A O 1
ATOM 753 N N . VAL A 1 90 ? -23.290 -2.760 27.332 1.00 93.94 90 VAL A N 1
ATOM 754 C CA . VAL A 1 90 ? -23.519 -4.132 27.824 1.00 93.94 90 VAL A CA 1
ATOM 755 C C . VAL A 1 90 ? -22.671 -4.430 29.064 1.00 93.94 90 VAL A C 1
ATOM 757 O O . VAL A 1 90 ? -23.189 -4.946 30.043 1.00 93.94 90 VAL A O 1
ATOM 760 N N . ILE A 1 91 ? -21.384 -4.063 29.056 1.00 89.94 91 ILE A N 1
ATOM 761 C CA . ILE A 1 91 ? -20.480 -4.266 30.204 1.00 89.94 91 ILE A CA 1
ATOM 762 C C . ILE A 1 91 ? -20.924 -3.453 31.427 1.00 89.94 91 ILE A C 1
ATOM 764 O O . ILE A 1 91 ? -20.773 -3.911 32.556 1.00 89.94 91 ILE A O 1
ATOM 768 N N . ALA A 1 92 ? -21.450 -2.244 31.221 1.00 90.19 92 ALA A N 1
ATOM 769 C CA . ALA A 1 92 ? -21.951 -1.419 32.315 1.00 90.19 92 ALA A CA 1
ATOM 770 C C . ALA A 1 92 ? -23.170 -2.061 33.000 1.00 90.19 92 ALA A C 1
ATOM 772 O O . ALA A 1 92 ? -23.242 -2.053 34.230 1.00 90.19 92 ALA A O 1
ATOM 773 N N . ALA A 1 93 ? -24.063 -2.663 32.205 1.00 90.81 93 ALA A N 1
ATOM 774 C CA . ALA A 1 93 ? -25.290 -3.313 32.661 1.00 90.81 93 ALA A CA 1
ATOM 775 C C . ALA A 1 93 ? -25.087 -4.699 33.306 1.00 90.81 93 ALA A C 1
ATOM 777 O O . ALA A 1 93 ? -26.017 -5.219 33.904 1.00 90.81 93 ALA A O 1
ATOM 778 N N . GLN A 1 94 ? -23.904 -5.315 33.200 1.00 90.50 94 GLN A N 1
ATOM 779 C CA . GLN A 1 94 ? -23.626 -6.597 33.863 1.00 90.50 94 GLN A CA 1
ATOM 780 C C . GLN A 1 94 ? -23.476 -6.406 35.375 1.00 90.50 94 GLN A C 1
ATOM 782 O O . GLN A 1 94 ? -22.593 -5.672 35.808 1.00 90.50 94 GLN A O 1
ATOM 787 N N . GLU A 1 95 ? -24.294 -7.072 36.184 1.00 84.19 95 GLU A N 1
ATOM 788 C CA . GLU A 1 95 ? -24.263 -6.951 37.652 1.00 84.19 95 GLU A CA 1
ATOM 789 C C . GLU A 1 95 ? -23.174 -7.822 38.303 1.00 84.19 95 GLU A C 1
ATOM 791 O O . GLU A 1 95 ? -22.635 -7.450 39.339 1.00 84.19 95 GLU A O 1
ATOM 796 N N . ASP A 1 96 ? -22.733 -8.888 37.627 1.00 83.88 96 ASP A N 1
ATOM 797 C CA . ASP A 1 96 ? -21.767 -9.870 38.152 1.00 83.88 96 ASP A CA 1
ATOM 798 C C . ASP A 1 96 ? -20.300 -9.388 38.205 1.00 83.88 96 ASP A C 1
ATOM 800 O O . ASP A 1 96 ? -19.420 -10.114 38.667 1.00 83.88 96 ASP A O 1
ATOM 804 N N . MET A 1 97 ? -19.988 -8.189 37.692 1.00 80.88 97 MET A N 1
ATOM 805 C CA . MET A 1 97 ? -18.614 -7.660 37.649 1.00 80.88 97 MET A CA 1
ATOM 806 C C . MET A 1 97 ? -18.399 -6.507 38.628 1.00 80.88 97 MET A C 1
ATOM 808 O O . MET A 1 97 ? -19.197 -5.576 38.696 1.00 80.88 97 MET A O 1
ATOM 812 N N . GLY A 1 98 ? -17.244 -6.485 39.301 1.00 90.19 98 GLY A N 1
ATOM 813 C CA . GLY A 1 98 ? -16.849 -5.351 40.140 1.00 90.19 98 GLY A CA 1
ATOM 814 C C . GLY A 1 98 ? -16.608 -4.069 39.326 1.00 90.19 98 GLY A C 1
ATOM 815 O O . GLY A 1 98 ? -16.121 -4.109 38.193 1.00 90.19 98 GLY A O 1
ATOM 816 N N . GLU A 1 99 ? -16.880 -2.897 39.904 1.00 86.06 99 GLU A N 1
ATOM 817 C CA . GLU A 1 99 ? -16.791 -1.593 39.216 1.00 86.06 99 GLU A CA 1
ATOM 818 C C . GLU A 1 99 ? -15.416 -1.325 38.576 1.00 86.06 99 GLU A C 1
ATOM 820 O O . GLU A 1 99 ? -15.305 -0.849 37.440 1.00 86.06 99 GLU A O 1
ATOM 825 N N . ARG A 1 100 ? -14.338 -1.702 39.275 1.00 89.44 100 ARG A N 1
ATOM 826 C CA . 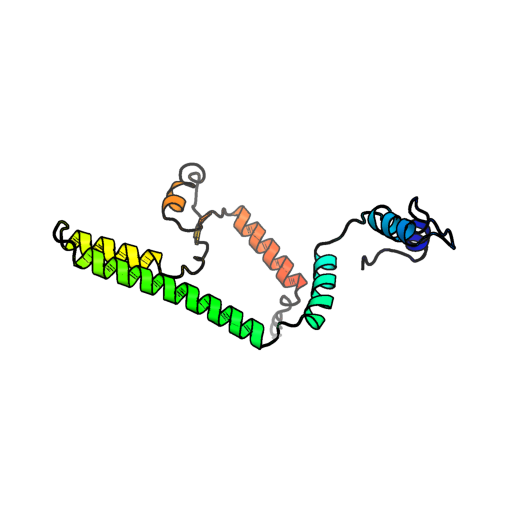ARG A 1 100 ? -12.959 -1.571 38.778 1.00 89.44 100 ARG A CA 1
ATOM 827 C C . ARG A 1 100 ? -12.705 -2.442 37.547 1.00 89.44 100 ARG A C 1
ATOM 829 O O . ARG A 1 100 ? -11.918 -2.071 36.670 1.00 89.44 100 ARG A O 1
ATOM 836 N N . GLU A 1 101 ? -13.346 -3.600 37.477 1.00 89.12 101 GLU A N 1
ATOM 837 C CA . GLU A 1 101 ? -13.232 -4.530 36.356 1.00 89.12 101 GLU A CA 1
ATOM 838 C C . GLU A 1 101 ? -14.065 -4.057 35.166 1.00 89.12 101 GLU A C 1
ATOM 840 O O . GLU A 1 101 ? -13.541 -4.035 34.047 1.00 89.12 101 GLU A O 1
ATOM 845 N N . LYS A 1 102 ? -15.277 -3.534 35.410 1.00 91.88 102 LYS A N 1
ATOM 846 C CA . LYS A 1 102 ? -16.092 -2.841 34.396 1.00 91.88 102 LYS A CA 1
ATOM 847 C C . LYS A 1 102 ? -15.306 -1.708 33.738 1.00 91.88 102 LYS A C 1
ATOM 849 O O . LYS A 1 102 ? -15.177 -1.678 32.513 1.00 91.88 102 LYS A O 1
ATOM 854 N N . ALA A 1 103 ? -14.684 -0.831 34.528 1.00 91.44 103 ALA A N 1
ATOM 855 C CA . ALA A 1 103 ? -13.881 0.281 34.011 1.00 91.44 103 ALA A CA 1
ATOM 856 C C . ALA A 1 103 ? -12.711 -0.198 33.127 1.00 91.44 103 ALA A C 1
ATOM 858 O O . ALA A 1 103 ? -12.471 0.340 32.040 1.00 91.44 103 ALA A O 1
ATOM 859 N N . ARG A 1 104 ? -12.003 -1.258 33.543 1.00 92.81 104 ARG A N 1
ATOM 860 C CA . ARG A 1 104 ? -10.912 -1.863 32.755 1.00 92.81 104 ARG A CA 1
ATOM 861 C C . ARG A 1 104 ? -11.417 -2.502 31.462 1.00 92.81 104 ARG A C 1
ATOM 863 O O . ARG A 1 104 ? -10.768 -2.371 30.419 1.00 92.81 104 ARG A O 1
ATOM 870 N N . ALA A 1 105 ? -12.556 -3.185 31.511 1.00 90.56 105 ALA A N 1
ATOM 871 C CA . ALA A 1 105 ? -13.171 -3.831 30.359 1.00 90.56 105 ALA A CA 1
ATOM 872 C C . ALA A 1 105 ? -13.678 -2.800 29.333 1.00 90.56 105 ALA A C 1
ATOM 874 O O . ALA A 1 105 ? -13.396 -2.939 28.138 1.00 90.56 105 ALA A O 1
ATOM 875 N N . ILE A 1 106 ? -14.303 -1.712 29.796 1.00 92.25 106 ILE A N 1
ATOM 876 C CA . ILE A 1 106 ? -14.722 -0.571 28.968 1.00 92.25 106 ILE A CA 1
ATOM 877 C C . ILE A 1 106 ? -13.503 0.085 28.306 1.00 92.25 106 ILE A C 1
ATOM 879 O O . ILE A 1 106 ? -13.464 0.231 27.081 1.00 92.25 106 ILE A O 1
ATOM 883 N N . ALA A 1 107 ? -12.451 0.394 29.072 1.00 92.38 107 ALA A N 1
ATOM 884 C CA . ALA A 1 107 ? -11.217 0.966 28.528 1.00 92.38 107 ALA A CA 1
ATOM 885 C C . ALA A 1 107 ? -10.576 0.057 27.459 1.00 92.38 107 ALA A C 1
ATOM 887 O O . ALA A 1 107 ? -10.088 0.525 26.426 1.00 92.38 107 ALA A O 1
ATOM 888 N N . LYS A 1 108 ? -10.616 -1.267 27.660 1.00 92.19 108 LYS A N 1
ATOM 889 C CA . LYS A 1 108 ? -10.130 -2.259 26.689 1.00 92.19 108 LYS A CA 1
ATOM 890 C C . LYS A 1 108 ? -10.981 -2.296 25.415 1.00 92.19 108 LYS A C 1
ATOM 892 O O . LYS A 1 108 ? -10.414 -2.466 24.333 1.00 92.19 108 LYS A O 1
ATOM 897 N N . ALA A 1 109 ? -12.302 -2.137 25.517 1.00 91.19 109 ALA A N 1
ATOM 898 C CA . ALA A 1 109 ? -13.202 -2.073 24.366 1.00 91.19 109 ALA A CA 1
ATOM 899 C C . ALA A 1 109 ? -12.910 -0.841 23.491 1.00 91.19 109 ALA A C 1
ATOM 901 O O . ALA A 1 109 ? -12.714 -0.987 22.282 1.00 91.19 109 ALA A O 1
ATOM 902 N N . TYR A 1 110 ? -12.756 0.339 24.099 1.00 91.88 110 TYR A N 1
ATOM 903 C CA . TYR A 1 110 ? -12.407 1.568 23.377 1.00 91.88 110 TYR A CA 1
ATOM 904 C C . TYR A 1 110 ? -11.000 1.523 22.766 1.00 91.88 110 TYR A C 1
ATOM 906 O O . TYR A 1 110 ? -10.832 1.829 21.585 1.00 91.88 110 TYR A O 1
ATOM 914 N N . LYS A 1 111 ? -9.998 1.017 23.496 1.00 90.38 111 LYS A N 1
ATOM 915 C CA . LYS A 1 111 ? -8.620 0.857 22.988 1.00 90.38 111 LYS A CA 1
ATOM 916 C C . LYS A 1 111 ? -8.514 -0.076 21.774 1.00 90.38 111 LYS A C 1
ATOM 918 O O . LYS A 1 111 ? -7.560 0.002 21.000 1.00 90.38 111 LYS A O 1
ATOM 923 N N . ARG A 1 112 ? -9.461 -1.007 21.613 1.00 87.06 112 ARG A N 1
ATOM 924 C CA . ARG A 1 112 ? -9.545 -1.892 20.438 1.00 87.06 112 ARG A CA 1
ATOM 925 C C . ARG A 1 112 ? -10.196 -1.209 19.233 1.00 87.06 112 ARG A C 1
ATOM 927 O O . ARG A 1 112 ? -9.842 -1.554 18.107 1.00 87.06 112 ARG A O 1
ATOM 934 N N . ALA A 1 113 ? -11.130 -0.286 19.458 1.00 88.06 113 ALA A N 1
ATOM 935 C CA . ALA A 1 113 ? -11.787 0.474 18.395 1.00 88.06 113 ALA A CA 1
ATOM 936 C C . ALA A 1 113 ? -10.940 1.648 17.883 1.00 88.06 113 ALA A C 1
ATOM 938 O O . ALA A 1 113 ? -11.085 2.042 16.725 1.00 88.06 113 ALA A O 1
ATOM 939 N N . GLU A 1 114 ? -10.025 2.157 18.707 1.00 85.88 114 GLU A N 1
ATOM 940 C CA . GLU A 1 114 ? -9.113 3.233 18.337 1.00 85.88 114 GLU A CA 1
ATOM 941 C C . GLU A 1 114 ? -8.208 2.853 17.148 1.00 85.88 114 GLU A C 1
ATOM 943 O O . GLU A 1 114 ? -7.598 1.777 17.086 1.00 85.88 114 GLU A O 1
ATOM 948 N N . LEU A 1 115 ? -8.095 3.768 16.181 1.00 78.88 115 LEU A N 1
ATOM 949 C CA . LEU A 1 115 ? -7.237 3.582 15.019 1.00 78.88 115 LEU A CA 1
ATOM 950 C C . LEU A 1 115 ? -5.768 3.785 15.416 1.00 78.88 115 LEU A C 1
ATOM 952 O O . LEU A 1 115 ? -5.285 4.910 15.526 1.00 78.88 115 LEU A O 1
ATOM 956 N N . LYS A 1 116 ? -5.030 2.685 15.594 1.00 77.88 116 LYS A N 1
ATOM 957 C CA . LYS A 1 116 ? -3.596 2.744 15.910 1.00 77.88 116 LYS A CA 1
ATOM 958 C C . LYS A 1 116 ? -2.825 3.435 14.788 1.00 77.88 116 LYS A C 1
ATOM 960 O O . LYS A 1 116 ? -2.716 2.910 13.677 1.00 77.88 116 LYS A O 1
ATOM 965 N N . ARG A 1 117 ? -2.232 4.587 15.096 1.00 77.88 117 ARG A N 1
ATOM 966 C CA . ARG A 1 117 ? -1.209 5.197 14.238 1.00 77.88 117 ARG A CA 1
ATOM 967 C C . ARG A 1 117 ? 0.036 4.298 14.277 1.00 77.88 117 ARG A C 1
ATOM 969 O O . ARG A 1 117 ? 0.333 3.742 15.338 1.00 77.88 117 ARG A O 1
ATOM 976 N N . PRO A 1 118 ? 0.753 4.107 13.154 1.00 74.56 118 PRO A N 1
ATOM 977 C CA . PRO A 1 118 ? 1.998 3.349 13.176 1.00 74.56 118 PRO A CA 1
ATOM 978 C C . PRO A 1 118 ? 2.949 4.011 14.177 1.00 74.56 118 PRO A C 1
ATOM 980 O O . PRO A 1 118 ? 3.282 5.186 14.039 1.00 74.56 118 PRO A O 1
ATOM 983 N N . SER A 1 119 ? 3.332 3.273 15.219 1.00 69.00 119 SER A N 1
ATOM 984 C CA . SER A 1 119 ? 4.241 3.783 16.239 1.00 69.00 119 SER A CA 1
ATOM 985 C C . SER A 1 119 ? 5.630 3.999 15.643 1.00 69.00 119 SER A C 1
ATOM 987 O O . SER A 1 119 ? 6.104 3.202 14.827 1.00 69.00 119 SER A O 1
ATOM 989 N N . ALA A 1 120 ? 6.276 5.095 16.049 1.00 73.31 120 ALA A N 1
ATOM 990 C CA . ALA A 1 120 ? 7.653 5.374 15.671 1.00 73.31 120 ALA A CA 1
ATOM 991 C C . ALA A 1 120 ? 8.565 4.236 16.152 1.00 73.31 120 ALA A C 1
ATOM 993 O O . ALA A 1 120 ? 8.420 3.735 17.272 1.00 73.31 120 ALA A O 1
ATOM 994 N N . VAL A 1 121 ? 9.501 3.828 15.294 1.00 73.69 121 VAL A N 1
ATOM 995 C CA . VAL A 1 121 ? 10.502 2.820 15.648 1.00 73.69 121 VAL A CA 1
ATOM 996 C C . VAL A 1 121 ? 11.442 3.436 16.679 1.00 73.69 121 VAL A C 1
ATOM 998 O O . VAL A 1 121 ? 12.149 4.394 16.374 1.00 73.69 121 VAL A O 1
ATOM 1001 N N . LYS A 1 122 ? 11.457 2.901 17.903 1.00 69.62 122 LYS A N 1
ATOM 1002 C CA . LYS A 1 122 ? 12.395 3.357 18.936 1.00 69.62 122 LYS A CA 1
ATOM 1003 C C . LYS A 1 122 ? 13.775 2.787 18.621 1.00 69.62 122 LYS A C 1
ATOM 1005 O O . LYS A 1 122 ? 13.950 1.568 18.600 1.00 69.62 122 LYS A O 1
ATOM 1010 N N . VAL A 1 123 ? 14.731 3.672 18.351 1.00 70.69 123 VAL A N 1
ATOM 1011 C CA . VAL A 1 123 ? 16.138 3.318 18.142 1.00 70.69 123 VAL A CA 1
ATOM 1012 C C . VAL A 1 123 ? 16.840 3.336 19.491 1.00 70.69 123 VAL A C 1
ATOM 1014 O O . VAL A 1 123 ? 16.965 4.391 20.107 1.00 70.69 123 VAL A O 1
ATOM 1017 N N . ILE A 1 124 ? 17.293 2.173 19.949 1.00 71.06 124 ILE A N 1
ATOM 1018 C CA . ILE A 1 124 ? 18.023 2.035 21.214 1.00 71.06 124 ILE A CA 1
ATOM 1019 C C . ILE A 1 124 ? 19.462 1.639 20.885 1.00 71.06 124 ILE A C 1
ATOM 1021 O O . ILE A 1 124 ? 19.680 0.688 20.137 1.00 71.06 124 ILE A O 1
ATOM 1025 N N . SER A 1 125 ? 20.435 2.352 21.455 1.00 64.38 125 SER A N 1
ATOM 1026 C CA . SER A 1 125 ? 21.803 1.842 21.608 1.00 64.38 125 SER A CA 1
ATOM 1027 C C . SER A 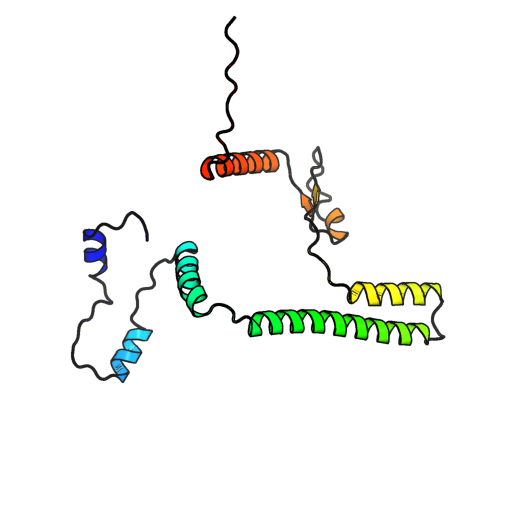1 125 ? 22.024 1.448 23.050 1.00 64.38 125 SER A C 1
ATOM 1029 O O . SER A 1 125 ? 21.693 2.229 23.942 1.00 64.38 125 SER A O 1
ATOM 1031 N N . ARG A 1 126 ? 22.647 0.298 23.279 1.00 65.38 126 ARG A N 1
ATOM 1032 C CA . ARG A 1 126 ? 23.220 -0.030 24.583 1.00 65.38 126 ARG A CA 1
ATOM 1033 C C . ARG A 1 126 ? 24.735 -0.074 24.441 1.00 65.38 126 ARG A C 1
ATOM 1035 O O . ARG A 1 126 ? 25.232 -0.596 23.450 1.00 65.38 126 ARG A O 1
ATOM 1042 N N . ALA A 1 127 ? 25.438 0.503 25.407 1.00 57.34 127 ALA A N 1
ATOM 1043 C CA . ALA A 1 127 ? 26.883 0.372 25.516 1.00 57.34 127 ALA A CA 1
ATOM 1044 C C . ALA A 1 127 ? 27.217 -0.986 26.164 1.00 57.34 127 ALA A C 1
ATOM 1046 O O . ALA A 1 127 ? 26.639 -1.330 27.195 1.00 57.34 127 ALA A O 1
ATOM 1047 N N . GLY A 1 128 ? 28.130 -1.752 25.555 1.00 57.03 128 GLY A N 1
ATOM 1048 C CA 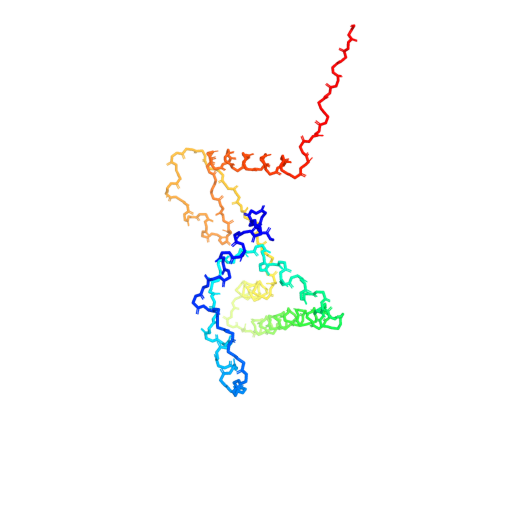. GLY A 1 128 ? 28.709 -2.978 26.125 1.00 57.03 128 GLY A CA 1
ATOM 1049 C C . GLY A 1 128 ? 28.083 -4.318 25.696 1.00 57.03 128 GLY A C 1
ATOM 1050 O O . GLY A 1 128 ? 27.036 -4.378 25.051 1.00 57.03 128 GLY A O 1
ATOM 1051 N N . HIS A 1 129 ? 28.746 -5.411 26.108 1.00 51.50 129 HIS A N 1
ATOM 1052 C CA . HIS A 1 129 ? 28.526 -6.838 25.780 1.00 51.50 129 HIS A CA 1
ATOM 1053 C C . HIS A 1 129 ? 27.156 -7.452 26.170 1.00 51.50 129 HIS A C 1
ATOM 1055 O O . HIS A 1 129 ? 27.016 -8.666 26.270 1.00 51.50 129 HIS A O 1
ATOM 1061 N N . ARG A 1 130 ? 26.096 -6.658 26.371 1.00 55.19 130 ARG A N 1
ATOM 1062 C CA . ARG A 1 130 ? 24.735 -7.148 26.696 1.00 55.19 130 ARG A CA 1
ATOM 1063 C C . ARG A 1 130 ? 23.780 -7.128 25.494 1.00 55.19 130 ARG A C 1
ATOM 1065 O O . ARG A 1 130 ? 22.570 -6.973 25.661 1.00 55.19 130 ARG A O 1
ATOM 1072 N N . VAL A 1 131 ? 24.314 -7.266 24.280 1.00 55.69 131 VAL A N 1
ATOM 1073 C CA . VAL A 1 131 ? 23.540 -7.224 23.022 1.00 55.69 131 VAL A CA 1
ATOM 1074 C C . VAL A 1 131 ? 22.739 -8.517 22.794 1.00 55.69 131 VAL A C 1
ATOM 1076 O O . VAL A 1 131 ? 21.637 -8.462 22.256 1.00 55.69 131 VAL A O 1
ATOM 1079 N N . GLY A 1 132 ? 23.229 -9.668 23.272 1.00 53.47 132 GLY A N 1
ATOM 1080 C CA . GLY A 1 132 ? 22.601 -10.973 23.016 1.00 53.47 132 GLY A CA 1
ATOM 1081 C C . GLY A 1 132 ? 21.433 -11.351 23.938 1.00 53.47 132 GLY A C 1
ATOM 1082 O O . GLY A 1 132 ? 20.466 -11.949 23.479 1.00 53.47 132 GLY A O 1
ATOM 1083 N N . SER A 1 133 ? 21.462 -10.993 25.230 1.00 52.97 133 SER A N 1
ATOM 1084 C CA . SER A 1 133 ? 20.570 -11.640 26.217 1.00 52.97 133 SER A CA 1
ATOM 1085 C C . SER A 1 133 ? 19.189 -10.996 26.399 1.00 52.97 133 SER A C 1
ATOM 1087 O O . SER A 1 133 ? 18.319 -11.568 27.053 1.00 52.97 133 SER A O 1
ATOM 1089 N N . THR A 1 134 ? 18.945 -9.800 25.852 1.00 50.91 134 THR A N 1
ATOM 1090 C CA . THR A 1 134 ? 17.704 -9.040 26.134 1.00 50.91 134 THR A CA 1
ATOM 1091 C C . THR A 1 134 ? 17.038 -8.399 24.920 1.00 50.91 134 THR A C 1
ATOM 1093 O O . THR A 1 134 ? 16.017 -7.728 25.089 1.00 50.91 134 THR A O 1
ATOM 1096 N N . ALA A 1 135 ? 17.518 -8.663 23.699 1.00 52.44 135 ALA A N 1
ATOM 1097 C CA . ALA A 1 135 ? 16.897 -8.179 22.460 1.00 52.44 135 ALA A CA 1
ATOM 1098 C C . ALA A 1 135 ? 15.397 -8.542 22.355 1.00 52.44 135 ALA A C 1
ATOM 1100 O O . ALA A 1 135 ? 14.603 -7.781 21.805 1.00 52.44 135 ALA A O 1
ATOM 1101 N N . GLY A 1 136 ? 14.983 -9.660 22.963 1.00 53.78 136 GLY A N 1
ATOM 1102 C CA . GLY A 1 136 ? 13.583 -10.087 23.027 1.00 53.78 136 GLY A CA 1
ATOM 1103 C C . GLY A 1 136 ? 12.755 -9.517 24.188 1.00 53.78 136 GLY A C 1
ATOM 1104 O O . GLY A 1 136 ? 11.547 -9.727 24.214 1.00 53.78 136 GLY A O 1
ATOM 1105 N N . LYS A 1 137 ? 13.347 -8.835 25.180 1.00 54.59 137 LYS A N 1
ATOM 1106 C CA . LYS A 1 137 ? 12.620 -8.401 26.395 1.00 54.59 137 LYS A CA 1
ATOM 1107 C C . LYS A 1 137 ? 11.985 -7.016 26.237 1.00 54.59 137 LYS A C 1
ATOM 1109 O O . LYS A 1 137 ? 10.878 -6.803 26.724 1.00 54.59 137 LYS A O 1
ATOM 1114 N N . ASP A 1 138 ? 12.614 -6.121 25.477 1.00 54.38 138 ASP A N 1
ATOM 1115 C CA . ASP A 1 138 ? 12.068 -4.783 25.187 1.00 54.38 138 ASP A CA 1
ATOM 1116 C C . ASP A 1 138 ? 11.038 -4.795 24.045 1.00 54.38 138 ASP A C 1
ATOM 1118 O O . ASP A 1 138 ? 10.135 -3.956 24.008 1.00 54.38 138 ASP A O 1
ATOM 1122 N N . SER A 1 139 ? 11.110 -5.782 23.144 1.00 54.25 139 SER A N 1
ATOM 1123 C CA . SER A 1 139 ? 10.094 -6.014 22.109 1.00 54.25 139 SER A CA 1
ATOM 1124 C C . SER A 1 139 ? 8.771 -6.546 22.684 1.00 54.25 139 SER A C 1
ATOM 1126 O O . SER A 1 139 ? 7.710 -6.300 22.106 1.00 54.25 139 SER A O 1
ATOM 1128 N N . LYS A 1 140 ? 8.790 -7.185 23.868 1.00 53.59 140 LYS A N 1
ATOM 1129 C CA . LYS A 1 140 ? 7.586 -7.689 24.564 1.00 53.59 140 LYS A CA 1
ATOM 1130 C C . LYS A 1 140 ? 6.587 -6.588 24.946 1.00 53.59 140 LYS A C 1
ATOM 1132 O O . LYS A 1 140 ? 5.406 -6.880 25.095 1.00 53.59 140 LYS A O 1
ATOM 1137 N N . LYS A 1 141 ? 7.004 -5.314 25.033 1.00 60.28 141 LYS A N 1
ATOM 1138 C CA . LYS A 1 141 ? 6.098 -4.162 25.248 1.00 60.28 141 LYS A CA 1
ATOM 1139 C C . LYS A 1 141 ? 5.488 -3.599 23.948 1.00 60.28 141 LYS A C 1
ATOM 1141 O O . LYS A 1 141 ? 5.037 -2.456 23.922 1.00 60.28 141 LYS A O 1
ATOM 1146 N N . GLY A 1 142 ? 5.455 -4.385 22.867 1.00 55.50 142 GLY A N 1
ATOM 1147 C CA . GLY A 1 142 ? 4.635 -4.131 21.671 1.00 55.50 142 GLY A CA 1
ATOM 1148 C C . GLY A 1 142 ? 5.070 -2.950 20.794 1.00 55.50 142 GLY A C 1
ATOM 1149 O O . GLY A 1 142 ? 4.371 -2.599 19.842 1.00 55.50 142 GLY A O 1
ATOM 1150 N N . GLY A 1 143 ? 6.208 -2.322 21.097 1.00 64.31 143 GLY A N 1
ATOM 1151 C CA . GLY A 1 143 ? 6.824 -1.306 20.251 1.00 64.31 143 GLY A CA 1
ATOM 1152 C C . GLY A 1 143 ? 7.770 -1.942 19.237 1.00 64.31 143 GLY A C 1
ATOM 1153 O O . GLY A 1 143 ? 8.523 -2.852 19.577 1.00 64.31 143 GLY A O 1
ATOM 1154 N N . LYS A 1 144 ? 7.780 -1.438 17.997 1.00 65.06 144 LYS A N 1
ATOM 1155 C CA . LYS A 1 144 ? 8.844 -1.762 17.038 1.00 65.06 144 LYS A CA 1
ATOM 1156 C C . LYS A 1 144 ? 10.139 -1.132 17.557 1.00 65.06 144 LYS A C 1
ATOM 1158 O O . LYS A 1 144 ? 10.303 0.085 17.487 1.00 65.06 144 LYS A O 1
ATOM 1163 N N . VAL A 1 145 ? 11.023 -1.937 18.133 1.00 69.44 145 VAL A N 1
ATOM 1164 C CA . VAL A 1 145 ? 12.336 -1.497 18.619 1.00 69.44 145 VAL A CA 1
ATOM 1165 C C . VAL A 1 145 ? 13.383 -1.943 17.607 1.00 69.44 145 VAL A C 1
ATOM 1167 O O . VAL A 1 145 ? 13.448 -3.125 17.276 1.00 69.44 145 VAL A O 1
ATOM 1170 N N . LYS A 1 146 ? 14.193 -1.006 17.104 1.00 74.94 146 LYS A N 1
ATOM 1171 C CA . LYS A 1 146 ? 15.381 -1.322 16.301 1.00 74.94 146 LYS A CA 1
ATOM 1172 C C . LYS A 1 146 ? 16.599 -1.096 17.181 1.00 74.94 146 LYS A C 1
ATOM 1174 O O . LYS A 1 146 ? 16.896 0.040 17.552 1.00 74.94 146 LYS A O 1
ATOM 1179 N N . PHE A 1 147 ? 17.281 -2.176 17.533 1.00 75.25 147 PHE A N 1
ATOM 1180 C CA . PHE A 1 147 ? 18.560 -2.080 18.219 1.00 75.25 147 PHE A CA 1
ATOM 1181 C C . PHE A 1 147 ? 19.627 -1.648 17.211 1.00 75.25 147 PHE A C 1
ATOM 1183 O O . PHE A 1 147 ? 19.703 -2.213 16.121 1.00 75.25 147 PHE A O 1
ATOM 1190 N N . VAL A 1 148 ? 20.398 -0.610 17.536 1.00 76.88 148 VAL A N 1
ATOM 1191 C CA . VAL A 1 148 ? 21.420 -0.067 16.634 1.00 76.88 148 VAL A CA 1
ATOM 1192 C C . VAL A 1 148 ? 22.738 0.046 17.391 1.00 76.88 148 VAL A C 1
ATOM 1194 O O . VAL A 1 148 ? 22.838 0.801 18.360 1.00 76.88 148 VAL A O 1
ATOM 1197 N N . ASP A 1 149 ? 23.737 -0.694 16.916 1.00 78.69 149 ASP A N 1
ATOM 1198 C CA . ASP A 1 149 ? 25.113 -0.663 17.415 1.00 78.69 149 ASP A CA 1
ATOM 1199 C C . ASP A 1 149 ? 25.937 0.474 16.765 1.00 78.69 149 ASP A C 1
ATOM 1201 O O . ASP A 1 149 ? 25.518 1.082 15.774 1.00 78.69 149 ASP A O 1
ATOM 1205 N N . ALA A 1 150 ? 27.113 0.785 17.316 1.00 81.38 150 ALA A N 1
ATOM 1206 C CA . ALA A 1 150 ? 27.999 1.858 16.872 1.00 81.38 150 ALA A CA 1
ATOM 1207 C C . ALA A 1 150 ? 28.385 1.744 15.387 1.00 81.38 150 ALA A C 1
ATOM 1209 O O . ALA A 1 150 ? 28.312 2.744 14.668 1.00 81.38 150 ALA A O 1
ATOM 1210 N N . ARG A 1 151 ? 28.709 0.533 14.903 1.00 81.94 151 ARG A N 1
ATOM 1211 C CA . ARG A 1 151 ? 29.002 0.286 13.476 1.00 81.94 151 ARG A CA 1
ATOM 1212 C C . ARG A 1 151 ? 27.794 0.606 12.594 1.00 81.94 151 ARG A C 1
ATOM 1214 O O . ARG A 1 151 ? 27.894 1.447 11.711 1.00 81.94 151 ARG A O 1
ATOM 1221 N N . MET A 1 152 ? 26.615 0.089 12.945 1.00 81.44 152 MET A N 1
ATOM 1222 C CA . MET A 1 152 ? 25.371 0.351 12.210 1.00 81.44 152 MET A CA 1
ATOM 1223 C C . MET A 1 152 ? 25.001 1.847 12.177 1.00 81.44 152 MET A C 1
ATOM 1225 O O . MET A 1 152 ? 24.466 2.334 11.181 1.00 81.44 152 MET A O 1
ATOM 1229 N N . ARG A 1 153 ? 25.301 2.607 13.244 1.00 83.12 153 ARG A N 1
ATOM 1230 C CA . ARG A 1 153 ? 25.159 4.077 13.243 1.00 83.12 153 ARG A CA 1
ATOM 1231 C C . ARG A 1 153 ? 26.147 4.751 12.300 1.00 83.12 153 ARG A C 1
ATOM 1233 O O . ARG A 1 153 ? 25.767 5.705 11.622 1.00 83.12 153 ARG A O 1
ATOM 1240 N N . SER A 1 154 ? 27.397 4.296 12.291 1.00 87.19 154 SER A N 1
ATOM 1241 C CA . SER A 1 154 ? 28.437 4.824 11.407 1.00 87.19 154 SER A CA 1
ATOM 1242 C C . SER A 1 154 ? 28.080 4.597 9.938 1.00 87.19 154 SER A C 1
ATOM 1244 O O . SER A 1 154 ? 28.071 5.550 9.155 1.00 87.19 154 SER A O 1
ATOM 1246 N N . ASP A 1 155 ? 27.673 3.376 9.596 1.00 88.69 155 ASP A N 1
ATOM 1247 C CA . ASP A 1 155 ? 27.307 2.983 8.235 1.00 88.69 155 ASP A CA 1
ATOM 1248 C C . ASP A 1 155 ? 26.087 3.767 7.747 1.00 88.69 155 ASP A C 1
ATOM 1250 O O . ASP A 1 155 ? 26.117 4.350 6.663 1.00 88.69 155 ASP A O 1
ATOM 1254 N N . GLN A 1 156 ? 25.050 3.901 8.587 1.00 88.50 156 GLN A N 1
ATOM 1255 C CA . GLN A 1 156 ? 23.876 4.709 8.254 1.00 88.50 156 GLN A CA 1
ATOM 1256 C C . GLN A 1 156 ? 24.249 6.182 8.023 1.00 88.50 156 GLN A C 1
ATOM 1258 O O . GLN A 1 156 ? 23.823 6.766 7.031 1.00 88.50 156 GLN A O 1
ATOM 1263 N N . ARG A 1 157 ? 25.113 6.774 8.863 1.00 88.19 157 ARG A N 1
ATOM 1264 C CA . ARG A 1 157 ? 25.631 8.141 8.644 1.00 88.19 157 ARG A CA 1
ATOM 1265 C C . ARG A 1 157 ? 26.457 8.252 7.361 1.00 88.19 157 ARG A C 1
ATOM 1267 O O . ARG A 1 157 ? 26.510 9.326 6.763 1.00 88.19 157 ARG A O 1
ATOM 1274 N N . GLY A 1 158 ? 27.169 7.199 6.969 1.00 90.88 158 GLY A N 1
ATOM 1275 C CA . GLY A 1 158 ? 27.898 7.129 5.702 1.00 90.88 158 GLY A CA 1
ATOM 1276 C C . GLY A 1 158 ? 26.947 7.151 4.507 1.00 90.88 158 GLY A C 1
ATOM 1277 O O . GLY A 1 158 ? 27.086 8.002 3.628 1.00 90.88 158 GLY A O 1
ATOM 1278 N N . ILE A 1 159 ? 25.929 6.288 4.536 1.00 88.94 159 ILE A N 1
ATOM 1279 C CA . ILE A 1 159 ? 24.867 6.206 3.525 1.00 88.94 159 ILE A CA 1
ATOM 1280 C C . ILE A 1 159 ? 24.119 7.540 3.414 1.00 88.94 159 ILE A C 1
ATOM 1282 O O . ILE A 1 159 ? 23.925 8.050 2.311 1.00 88.94 159 ILE A O 1
ATOM 1286 N N . ASP A 1 160 ? 23.755 8.151 4.541 1.00 87.69 160 ASP A N 1
ATOM 1287 C CA . ASP A 1 160 ? 23.029 9.422 4.558 1.00 87.69 160 ASP A CA 1
ATOM 1288 C C . ASP A 1 160 ? 23.883 10.565 3.981 1.00 87.69 160 ASP A C 1
ATOM 1290 O O . ASP A 1 160 ? 23.382 11.381 3.205 1.00 87.69 160 ASP A O 1
ATOM 1294 N N . ARG A 1 161 ? 25.195 10.595 4.273 1.00 88.62 161 ARG A N 1
ATOM 1295 C CA . ARG A 1 161 ? 26.142 11.545 3.658 1.00 88.62 161 ARG A CA 1
ATOM 1296 C C . ARG A 1 161 ? 26.279 11.323 2.152 1.00 88.62 161 ARG A C 1
ATOM 1298 O O . ARG A 1 161 ? 26.276 12.296 1.400 1.00 88.62 161 ARG A O 1
ATOM 1305 N N . ALA A 1 162 ? 26.382 10.075 1.702 1.00 87.44 162 ALA A N 1
ATOM 1306 C CA . ALA A 1 162 ? 26.444 9.742 0.280 1.00 87.44 162 ALA A CA 1
ATOM 1307 C C . ALA A 1 162 ? 25.155 10.159 -0.450 1.00 87.44 162 ALA A C 1
ATOM 1309 O O . ALA A 1 162 ? 25.213 10.787 -1.506 1.00 87.44 162 ALA A O 1
ATOM 1310 N N . ARG A 1 163 ? 23.991 9.916 0.161 1.00 87.06 163 ARG A N 1
ATOM 1311 C CA . ARG A 1 163 ? 22.683 10.340 -0.355 1.00 87.06 163 ARG A CA 1
ATOM 1312 C C . ARG A 1 163 ? 22.523 11.861 -0.389 1.00 87.06 163 ARG A C 1
ATOM 1314 O O . ARG A 1 163 ? 21.975 12.410 -1.342 1.00 87.06 163 ARG A O 1
ATOM 1321 N N . ALA A 1 164 ? 22.999 12.571 0.631 1.00 83.62 164 ALA A N 1
ATOM 1322 C CA . ALA A 1 164 ? 22.991 14.034 0.643 1.00 83.62 164 ALA A CA 1
ATOM 1323 C C . ALA A 1 164 ? 23.880 14.620 -0.470 1.00 83.62 164 ALA A C 1
ATOM 1325 O O . ALA A 1 164 ? 23.527 15.634 -1.073 1.00 83.62 164 ALA A O 1
ATOM 1326 N N . ARG A 1 165 ? 25.007 13.961 -0.778 1.00 81.06 165 ARG A N 1
ATOM 1327 C CA . ARG A 1 165 ? 25.863 14.314 -1.921 1.00 81.06 165 ARG A CA 1
ATOM 1328 C C . ARG A 1 165 ? 25.172 14.048 -3.260 1.00 81.06 165 ARG A C 1
ATOM 1330 O O . ARG A 1 165 ? 25.222 14.919 -4.121 1.00 81.06 165 ARG A O 1
ATOM 1337 N N . SER A 1 166 ? 24.497 12.908 -3.427 1.00 77.25 166 SER A N 1
ATOM 1338 C CA . SER A 1 166 ? 23.817 12.572 -4.690 1.00 77.25 166 SER A CA 1
ATOM 1339 C C . SER A 1 166 ? 22.584 13.438 -4.971 1.00 77.25 166 SER A C 1
ATOM 1341 O O . SER A 1 166 ? 22.265 13.701 -6.123 1.00 77.25 166 SER A O 1
ATOM 1343 N N . THR A 1 167 ? 21.913 13.933 -3.929 1.00 72.75 167 THR A N 1
ATOM 1344 C CA . THR A 1 167 ? 20.714 14.789 -4.038 1.00 72.75 167 THR A CA 1
ATOM 1345 C C . THR A 1 167 ? 21.017 16.292 -4.120 1.00 72.75 167 THR A C 1
ATOM 1347 O O . THR A 1 167 ? 20.103 17.106 -4.007 1.00 72.75 167 THR A O 1
ATOM 1350 N N . GLY A 1 168 ? 22.283 16.698 -4.280 1.00 63.81 168 GLY A N 1
ATOM 1351 C CA . GLY A 1 168 ? 22.680 18.103 -4.476 1.00 63.81 168 GLY A CA 1
ATOM 1352 C C . GLY A 1 168 ? 22.578 19.011 -3.239 1.00 63.81 168 GLY A C 1
ATOM 1353 O O . GLY A 1 168 ? 23.110 20.118 -3.249 1.00 63.81 168 GLY A O 1
ATOM 1354 N N . LYS A 1 169 ? 21.987 18.543 -2.131 1.00 59.12 169 LYS A N 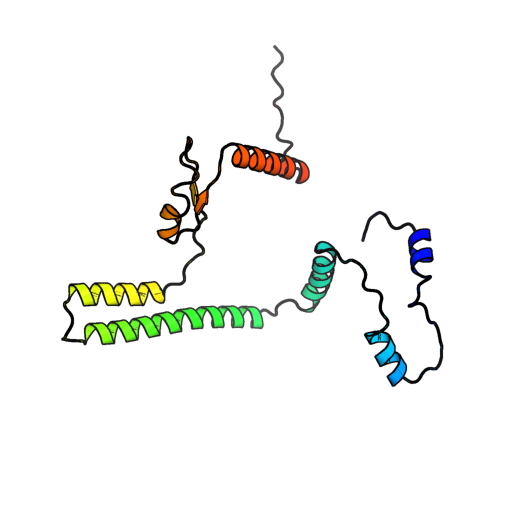1
ATOM 1355 C CA . LYS A 1 169 ? 21.828 19.311 -0.877 1.00 59.12 169 LYS A CA 1
ATOM 1356 C C . LYS A 1 169 ? 23.132 19.539 -0.093 1.00 59.12 169 LYS A C 1
ATOM 1358 O O . LYS A 1 169 ? 23.119 20.220 0.925 1.00 59.12 169 LYS A O 1
ATOM 1363 N N . GLY A 1 170 ? 24.256 18.973 -0.539 1.00 53.22 170 GLY A N 1
ATOM 1364 C CA . GLY A 1 170 ? 25.538 18.993 0.176 1.00 53.22 170 GLY A CA 1
ATOM 1365 C C . GLY A 1 170 ? 26.466 20.188 -0.083 1.00 53.22 170 GLY A C 1
ATOM 1366 O O . GLY A 1 170 ? 27.507 20.268 0.566 1.00 53.22 170 GLY A O 1
ATOM 1367 N N . LYS A 1 171 ? 26.147 21.118 -0.995 1.00 49.78 171 LYS A N 1
ATOM 1368 C CA . LYS A 1 171 ? 26.976 22.320 -1.232 1.00 49.78 171 LYS A CA 1
ATOM 1369 C C . LYS A 1 171 ? 26.504 23.508 -0.382 1.00 49.78 171 LYS A C 1
ATOM 1371 O O . LYS A 1 171 ? 26.094 24.540 -0.897 1.00 49.78 171 LYS A O 1
ATOM 1376 N N . GLY A 1 172 ? 26.573 23.365 0.941 1.00 50.47 172 GLY A N 1
ATOM 1377 C CA . GLY A 1 172 ? 26.521 24.505 1.858 1.00 50.47 172 GLY A CA 1
ATOM 1378 C C . GLY A 1 172 ? 27.859 25.250 1.837 1.00 50.47 172 GLY A C 1
ATOM 1379 O O . GLY A 1 172 ? 28.893 24.646 2.114 1.00 50.47 172 GLY A O 1
ATOM 1380 N N . LYS A 1 173 ? 27.826 26.538 1.465 1.00 49.66 173 LYS A N 1
ATOM 1381 C CA . LYS A 1 173 ? 28.920 27.530 1.502 1.00 49.66 173 LYS A CA 1
ATOM 1382 C C . LYS A 1 173 ? 29.980 27.221 2.577 1.00 49.66 173 LYS A C 1
ATOM 1384 O O . LYS A 1 173 ? 29.738 27.424 3.763 1.00 49.66 173 LYS A O 1
ATOM 1389 N N . LYS A 1 174 ? 31.188 26.815 2.167 1.00 45.12 174 LYS A N 1
ATOM 1390 C CA . LYS A 1 174 ? 32.379 26.958 3.019 1.00 45.12 174 LYS A CA 1
ATOM 1391 C C . LYS A 1 174 ? 32.699 28.451 3.109 1.00 45.12 174 LYS A C 1
ATOM 1393 O O . LYS A 1 174 ? 32.904 29.097 2.085 1.00 45.12 174 LYS A O 1
ATOM 1398 N N . GLY A 1 175 ? 32.671 28.978 4.331 1.00 44.38 175 GLY A N 1
ATOM 1399 C CA . GLY A 1 175 ? 32.910 30.381 4.645 1.00 44.38 175 GLY A CA 1
ATOM 1400 C C . GLY A 1 175 ? 34.232 30.894 4.078 1.00 44.38 175 GLY A C 1
ATOM 1401 O O . GLY A 1 175 ? 35.282 30.269 4.231 1.00 44.38 175 GLY A O 1
ATOM 1402 N N . LYS A 1 176 ? 34.153 32.057 3.432 1.00 41.38 176 LYS A N 1
ATOM 1403 C CA . LYS A 1 176 ? 35.290 32.889 3.047 1.00 41.38 176 LYS A CA 1
ATOM 1404 C C . LYS A 1 176 ? 35.907 33.405 4.356 1.00 41.38 176 LYS A C 1
ATOM 1406 O O . LYS A 1 176 ? 35.357 34.310 4.974 1.00 41.38 176 LYS A O 1
ATOM 1411 N N . LYS A 1 177 ? 36.972 32.755 4.842 1.00 41.91 177 LYS A N 1
ATOM 1412 C CA . LYS A 1 177 ? 37.766 33.260 5.974 1.00 41.91 177 LYS A CA 1
ATOM 1413 C C . LYS A 1 177 ? 38.341 34.624 5.580 1.00 41.91 177 LYS A C 1
ATOM 1415 O O . LYS A 1 177 ? 38.892 34.756 4.488 1.00 41.91 177 LYS A O 1
ATOM 1420 N N . GLY A 1 178 ? 38.146 35.610 6.454 1.00 45.78 178 GLY A N 1
ATOM 1421 C CA . GLY A 1 178 ? 38.617 36.979 6.287 1.00 45.78 178 GLY A CA 1
ATOM 1422 C C . GLY A 1 178 ? 40.126 37.045 6.065 1.00 45.78 178 GLY A C 1
ATOM 1423 O O . GLY A 1 178 ? 40.891 36.320 6.702 1.00 45.78 178 GLY A O 1
ATOM 1424 N N . LYS A 1 179 ? 40.518 37.916 5.139 1.00 40.41 179 LYS A N 1
ATOM 1425 C CA . LYS A 1 179 ? 41.883 38.409 4.989 1.00 40.41 179 LYS A CA 1
ATOM 1426 C C . LYS A 1 179 ? 42.019 39.583 5.965 1.00 40.41 179 LYS A C 1
ATOM 1428 O O . LYS A 1 179 ? 41.222 40.515 5.876 1.00 40.41 179 LYS A O 1
ATOM 1433 N N . LYS A 1 180 ? 42.938 39.461 6.926 1.00 38.53 180 LYS A N 1
ATOM 1434 C CA . LYS A 1 180 ? 43.624 40.625 7.497 1.00 38.53 180 LYS A CA 1
ATOM 1435 C C . LYS A 1 180 ? 44.501 41.237 6.409 1.00 38.53 180 LYS A C 1
ATOM 1437 O O . LYS A 1 180 ? 44.949 40.450 5.538 1.00 38.53 180 LYS A O 1
#

Sequence (180 aa):
MKKHTTAKALMDASYNRYAFNDDNLPRWFQDDEQRHFRPQLPITKEEVQAIKDRFRDIVARPIHKVAEARARKRRRVETRMEAAKKKATVIAAQEDMGEREKARAIAKAYKRAELKRPSAVKVISRAGHRVGSTAGKDSKKGGKVKFVDARMRSDQRGIDRARARSTGKGKGKKGKKGKK

InterPro domains:
  IPR012920 Ribosomal RNA methyltransferase, SPB1-like, C-terminal [PF07780] (2-162)

Secondary structure (DSSP, 8-state):
--TT--HHHHHHHHSSTT-----S--HHHHHHHHHH--------HHHHHHHHHHHHHHT---HHHHHHHHHHHHHHHHHHHHHHHHHHHHHHH-TTS-HHHHHHHHHHHHHHHS--PPPP-EEE---SS-SSSSHHHHGGGS--EEE--HHHHHHHHHHHHHHHHHTSTT------PPP-

pLDDT: mean 79.13, std 14.84, range [38.53, 95.62]